Protein AF-A0A2N2SFN1-F1 (afdb_monomer)

Secondary structure (DSSP, 8-state):
-EEEEEETTEEEEEEEEE-SS-EEEEEE-HHHHHHSGGG-STT---EEEEEEEEETTTTEEEEEEEEEE-HHHHHHHHEEEEEEEESSS--HHHHHHHHGGGBPPTTSSS-PBEEEEEEE-SS-EEEEEPPGGG-B---HHHHHHHHHHH-GGGEEEEE-

Solvent-accessible surface area (backbone atoms only — not comparable to full-atom values): 9198 Å² total; per-residue (Å²): 90,78,47,79,46,84,50,102,85,40,52,32,36,40,35,51,48,69,80,89,84,59,75,40,44,32,39,32,47,42,66,60,43,68,75,41,48,88,61,70,50,74,98,51,79,68,46,75,46,58,49,79,42,77,33,87,87,78,77,44,63,31,31,41,50,76,44,79,30,43,70,44,58,44,46,42,77,50,37,60,29,41,37,39,47,44,70,91,81,66,48,72,67,58,51,49,62,62,44,57,85,37,36,33,57,91,84,46,93,64,79,41,27,41,32,32,41,35,38,55,61,102,88,52,76,50,79,43,73,56,59,77,76,53,9,26,55,62,41,68,67,55,54,48,55,49,23,73,74,58,35,61,92,26,49,44,78,39,66,122

Sequence (160 aa):
GIRVRMTGRGKMAIVGLDDGTTRIEVVVGNELLSQHQQLLKDDQLIIVEGRVSNDEFSGGIRVNARKLHDLSGLRNSRASFLKISCNGQADAEKLKAMLKPYCKSTADEQRGCAVKVEYHNKSSKVELMLGNDWRVDLHEELITGLTEWLSRDNVKILYN

pLDDT: mean 87.2, std 7.53, range [58.25, 94.81]

Radius of gyration: 20.45 Å; Cα contacts (8 Å, |Δi|>4): 283; chains: 1; bounding box: 45×26×62 Å

Nearest PDB structures (foldseek):
  1gm5-assembly1_A  TM=7.360E-01  e=3.054E-02  Thermotoga maritima
  8txr-assembly1_C  TM=4.603E-01  e=8.202E-03  Escherichia coli
  8txr-assembly1_A  TM=3.790E-01  e=2.345E-03  Escherichia coli
  6lbu-assembly1_A  TM=6.908E-01  e=2.127E-01  Kluyveromyces lactis
  8txr-assembly1_D  TM=3.916E-01  e=4.970E-03  Escherichia coli

Foldseek 3Di:
DKDWDADPQGIKIWAWDDPPPDTETEIEDPVQCVVPVVQRDPPHDKDFDFDWDQDPVPRDIYTYGPDIDHPLRVLFVFFQEWFAEDEDQDDPVVLCVLQQVFFDDPPDPRQAHWYWYWYDDPPDIDIDTDDSRSRGRPDPVSQVVSCVRRNPVRTDGDGD

Mean predicted aligned error: 7.29 Å

Structure (mmCIF, N/CA/C/O backbone):
data_AF-A0A2N2SFN1-F1
#
_entry.id   AF-A0A2N2SFN1-F1
#
loop_
_atom_site.group_PDB
_atom_site.id
_atom_site.type_symbol
_atom_site.label_atom_id
_atom_site.label_alt_id
_atom_site.label_comp_id
_atom_site.label_asym_id
_atom_site.label_entity_id
_atom_site.label_seq_id
_atom_site.pdbx_PDB_ins_code
_atom_site.Cartn_x
_atom_site.Cartn_y
_atom_site.Cartn_z
_atom_site.occupancy
_atom_site.B_iso_or_equiv
_atom_site.auth_seq_id
_atom_site.auth_comp_id
_atom_site.auth_asym_id
_atom_site.auth_atom_id
_atom_site.pdbx_PDB_model_num
ATOM 1 N N . GLY A 1 1 ? -17.849 8.208 10.389 1.00 82.69 1 GLY A N 1
ATOM 2 C CA . GLY A 1 1 ? -18.391 8.675 11.680 1.00 82.69 1 GLY A CA 1
ATOM 3 C C . GLY A 1 1 ? -17.476 8.285 12.826 1.00 82.69 1 GLY A C 1
ATOM 4 O O . GLY A 1 1 ? -17.429 7.105 13.172 1.00 82.69 1 GLY A O 1
ATOM 5 N N . ILE A 1 2 ? -16.768 9.258 13.406 1.00 90.12 2 ILE A N 1
ATOM 6 C CA . ILE A 1 2 ? -15.701 9.049 14.401 1.00 90.12 2 ILE A CA 1
ATOM 7 C C . ILE A 1 2 ? -16.073 9.720 15.727 1.00 90.12 2 ILE A C 1
ATOM 9 O O . ILE A 1 2 ? -16.462 10.884 15.758 1.00 90.12 2 ILE A O 1
ATOM 13 N N . ARG A 1 3 ? -15.952 8.996 16.845 1.00 91.31 3 ARG A N 1
ATOM 14 C CA . ARG A 1 3 ? -16.213 9.521 18.197 1.00 91.31 3 ARG A CA 1
ATOM 15 C C . ARG A 1 3 ? -15.000 9.300 19.085 1.00 91.31 3 ARG A C 1
ATOM 17 O O . ARG A 1 3 ? -14.606 8.158 19.297 1.00 91.31 3 ARG A O 1
ATOM 24 N N . VAL A 1 4 ? -14.440 10.365 19.648 1.00 90.94 4 VAL A N 1
ATOM 25 C CA . VAL A 1 4 ? -13.315 10.268 20.591 1.00 90.94 4 VAL A CA 1
ATOM 26 C C . VAL A 1 4 ? -13.842 10.304 22.024 1.00 90.94 4 VAL A C 1
ATOM 28 O O . VAL A 1 4 ? -14.686 11.132 22.361 1.00 90.94 4 VAL A O 1
ATOM 31 N N . ARG A 1 5 ? -13.357 9.398 22.876 1.00 90.25 5 ARG A N 1
ATOM 32 C CA . ARG A 1 5 ? -13.673 9.340 24.310 1.00 90.25 5 ARG A CA 1
ATOM 33 C C . ARG A 1 5 ? -12.393 9.303 25.139 1.00 90.25 5 ARG A C 1
ATOM 35 O O . ARG A 1 5 ? -11.375 8.770 24.705 1.00 90.25 5 ARG A O 1
ATOM 42 N N . MET A 1 6 ? -12.456 9.854 26.346 1.00 88.88 6 MET A N 1
ATOM 43 C CA . MET A 1 6 ? -11.405 9.689 27.349 1.00 88.88 6 MET A CA 1
ATOM 44 C C . MET A 1 6 ? -11.685 8.452 28.198 1.00 88.88 6 MET A C 1
ATOM 46 O O . MET A 1 6 ? -12.820 8.222 28.611 1.00 88.88 6 MET A O 1
ATOM 50 N N . THR A 1 7 ? -10.647 7.667 28.473 1.00 86.00 7 THR A N 1
ATOM 51 C CA . THR A 1 7 ? -10.695 6.519 29.386 1.00 86.00 7 THR A CA 1
ATOM 52 C C . THR A 1 7 ? -9.578 6.615 30.416 1.00 86.00 7 THR A C 1
ATOM 54 O O . THR A 1 7 ? -8.618 7.359 30.223 1.00 86.00 7 THR A O 1
ATOM 57 N N . GLY A 1 8 ? -9.637 5.787 31.463 1.00 82.00 8 GLY A N 1
ATOM 58 C CA . GLY A 1 8 ? -8.541 5.663 32.433 1.00 82.00 8 GLY A CA 1
ATOM 59 C C . GLY A 1 8 ? -7.199 5.212 31.833 1.00 82.00 8 GLY A C 1
ATOM 60 O O . GLY A 1 8 ? -6.182 5.300 32.507 1.00 82.00 8 GLY A O 1
ATOM 61 N N . ARG A 1 9 ? -7.173 4.748 30.572 1.00 79.50 9 ARG A N 1
ATOM 62 C CA . ARG A 1 9 ? -5.959 4.348 29.837 1.00 79.50 9 ARG A CA 1
ATOM 63 C C . ARG A 1 9 ? -5.560 5.338 28.727 1.00 79.50 9 ARG A C 1
ATOM 65 O O . ARG A 1 9 ? -4.665 5.035 27.945 1.00 79.50 9 ARG A O 1
ATOM 72 N N . GLY A 1 10 ? -6.218 6.498 28.636 1.00 87.50 10 GLY A N 1
ATOM 73 C CA . GLY A 1 10 ? -5.952 7.535 27.629 1.00 87.50 10 GLY A CA 1
ATOM 74 C C . GLY A 1 10 ? -7.101 7.762 26.640 1.00 87.50 10 GLY A C 1
ATOM 75 O O . GLY A 1 10 ? -8.232 7.312 26.863 1.00 87.50 10 GLY A O 1
ATOM 76 N N . LYS A 1 11 ? -6.816 8.485 25.546 1.00 91.50 11 LYS A N 1
ATOM 77 C CA . LYS A 1 11 ? -7.791 8.763 24.480 1.00 91.50 11 LYS A CA 1
ATOM 78 C C . LYS A 1 11 ? -8.101 7.476 23.717 1.00 91.50 11 LYS A C 1
ATOM 80 O O . LYS A 1 11 ? -7.206 6.707 23.393 1.00 91.50 11 LYS A O 1
ATOM 85 N N . MET A 1 12 ? -9.365 7.250 23.399 1.00 91.69 12 MET A N 1
ATOM 86 C CA . MET A 1 12 ? -9.801 6.180 22.504 1.00 91.69 12 MET A CA 1
ATOM 87 C C . MET A 1 12 ? -10.689 6.768 21.412 1.00 91.69 12 MET A C 1
ATOM 89 O O . MET A 1 12 ? -11.439 7.710 21.673 1.00 91.69 12 MET A O 1
ATOM 93 N N . ALA A 1 13 ? -10.644 6.201 20.211 1.00 92.88 13 ALA A N 1
ATOM 94 C CA . ALA A 1 13 ? -11.578 6.540 19.144 1.00 92.88 13 ALA A CA 1
ATOM 95 C C . ALA A 1 13 ? -12.475 5.341 18.831 1.00 92.88 13 ALA A C 1
ATOM 97 O O . ALA A 1 13 ? -12.014 4.205 18.769 1.00 92.88 13 ALA A O 1
ATOM 98 N N . ILE A 1 14 ? -13.764 5.601 18.641 1.00 92.25 14 ILE A N 1
ATOM 99 C CA . ILE A 1 14 ? -14.739 4.645 18.128 1.00 92.25 14 ILE A CA 1
ATOM 100 C C . ILE A 1 14 ? -15.077 5.089 16.711 1.00 92.25 14 ILE A C 1
ATOM 102 O O . ILE A 1 14 ? -15.687 6.143 16.510 1.00 92.25 14 ILE A O 1
ATOM 106 N N . VAL A 1 15 ? -14.651 4.292 15.742 1.00 93.19 15 VAL A N 1
ATOM 107 C CA . VAL A 1 15 ? -14.786 4.541 14.310 1.00 93.19 15 VAL A CA 1
ATOM 108 C C . VAL A 1 15 ? -15.877 3.622 13.784 1.00 93.19 15 VAL A C 1
ATOM 110 O O . VAL A 1 15 ? -15.798 2.409 13.944 1.00 93.19 15 VAL A O 1
ATOM 113 N N . GLY A 1 16 ? -16.921 4.190 13.189 1.00 92.38 16 GLY A N 1
ATOM 114 C CA . GLY A 1 16 ? -17.902 3.396 12.457 1.00 92.38 16 GLY A CA 1
ATOM 115 C C . GLY A 1 16 ? -17.390 3.113 11.052 1.00 92.38 16 GLY A C 1
ATOM 116 O O . GLY A 1 16 ? -17.227 4.069 10.296 1.00 92.38 16 GLY A O 1
ATOM 117 N N . LEU A 1 17 ? -17.167 1.840 10.730 1.00 91.31 17 LEU A N 1
ATOM 118 C CA . LEU A 1 17 ? -16.878 1.377 9.375 1.00 91.31 17 LEU A CA 1
ATOM 119 C C . LEU A 1 17 ? -18.152 0.861 8.728 1.00 91.31 17 LEU A C 1
ATOM 121 O O . LEU A 1 17 ? -18.894 0.117 9.364 1.00 91.31 17 LEU A O 1
ATOM 125 N N . ASP A 1 18 ? -18.375 1.256 7.485 1.00 90.56 18 ASP A N 1
ATOM 126 C CA . ASP A 1 18 ? -19.540 0.889 6.691 1.00 90.56 18 ASP A CA 1
ATOM 127 C C . ASP A 1 18 ? -19.050 0.347 5.345 1.00 90.56 18 ASP A C 1
ATOM 129 O O . ASP A 1 18 ? -18.236 0.993 4.683 1.00 90.56 18 ASP A O 1
ATOM 133 N N . ASP A 1 19 ? -19.492 -0.856 4.982 1.00 89.19 19 ASP A N 1
ATOM 134 C CA . ASP A 1 19 ? -19.187 -1.500 3.699 1.00 89.19 19 ASP A CA 1
ATOM 135 C C . ASP A 1 19 ? -20.359 -1.436 2.701 1.00 89.19 19 ASP A C 1
ATOM 137 O O . ASP A 1 19 ? -20.311 -2.053 1.638 1.00 89.19 19 ASP A O 1
ATOM 141 N N . GLY A 1 20 ? -21.418 -0.692 3.039 1.00 88.31 20 GLY A N 1
ATOM 142 C CA . GLY A 1 20 ? -22.656 -0.576 2.273 1.00 88.31 20 GLY A CA 1
ATOM 143 C C . GLY A 1 20 ? -23.707 -1.632 2.619 1.00 88.31 20 GLY A C 1
ATOM 144 O O . GLY A 1 20 ? -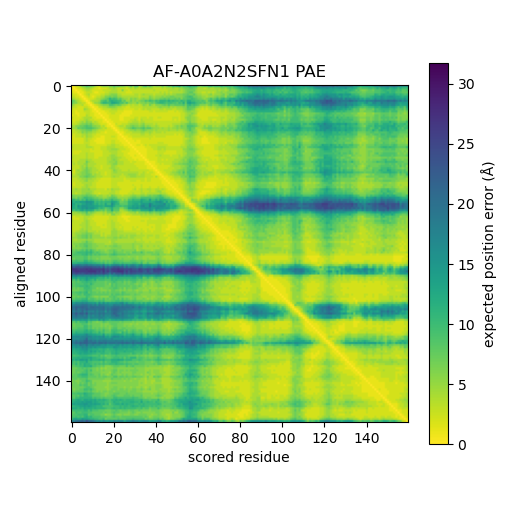24.868 -1.469 2.246 1.00 88.31 20 GLY A O 1
ATOM 145 N N . THR A 1 21 ? -23.344 -2.693 3.347 1.00 87.75 21 THR A N 1
ATOM 146 C CA . THR A 1 21 ? -24.288 -3.717 3.821 1.00 87.75 21 THR A CA 1
ATOM 147 C C . THR A 1 21 ? -24.529 -3.621 5.316 1.00 87.75 21 THR A C 1
ATOM 149 O O . THR A 1 21 ? -25.656 -3.791 5.780 1.00 87.75 21 THR A O 1
ATOM 152 N N . THR A 1 22 ? -23.482 -3.375 6.098 1.00 86.88 22 THR A N 1
ATOM 153 C CA . THR A 1 22 ? -23.565 -3.307 7.553 1.00 86.88 22 THR A CA 1
ATOM 154 C C . THR A 1 22 ? -22.519 -2.350 8.090 1.00 86.88 22 THR A C 1
ATOM 156 O O . THR A 1 22 ? -21.401 -2.242 7.589 1.00 86.88 22 THR A O 1
ATOM 159 N N . ARG A 1 23 ? -22.883 -1.680 9.183 1.00 88.50 23 ARG A N 1
ATOM 160 C CA . ARG A 1 23 ? -21.972 -0.828 9.929 1.00 88.50 23 ARG A CA 1
ATOM 161 C C . ARG A 1 23 ? -21.450 -1.552 11.162 1.00 88.50 23 ARG A C 1
ATOM 163 O O . ARG A 1 23 ? -22.236 -2.032 11.976 1.00 88.50 23 ARG A O 1
ATOM 170 N N . ILE A 1 24 ? -20.132 -1.562 11.336 1.00 89.62 24 ILE A N 1
ATOM 171 C CA . ILE A 1 24 ? -19.465 -2.103 12.525 1.00 89.62 24 ILE A CA 1
ATOM 172 C C . ILE A 1 24 ? -18.733 -1.006 13.294 1.00 89.62 24 ILE A C 1
ATOM 174 O O . ILE A 1 24 ? -18.256 -0.021 12.723 1.00 89.62 24 ILE A O 1
ATOM 178 N N . GLU A 1 25 ? -18.620 -1.180 14.609 1.00 90.81 25 GLU A N 1
ATOM 179 C CA . GLU A 1 25 ? -17.823 -0.289 15.447 1.00 90.81 25 GLU A CA 1
ATOM 180 C C . GLU A 1 25 ? -16.410 -0.840 15.640 1.00 90.81 25 GLU A C 1
ATOM 182 O O . GLU A 1 25 ? -16.201 -1.947 16.148 1.00 90.81 25 GLU A O 1
ATOM 187 N N . VAL A 1 26 ? -15.427 -0.022 15.280 1.00 93.50 26 VAL A N 1
ATOM 188 C CA . VAL A 1 26 ? -14.011 -0.278 15.508 1.00 93.50 26 VAL A CA 1
ATOM 189 C C . VAL A 1 26 ? -13.516 0.604 16.642 1.00 93.50 26 VAL A C 1
ATOM 191 O O . VAL A 1 26 ? -13.607 1.829 16.589 1.00 93.50 26 VAL A O 1
ATOM 194 N N . VAL A 1 27 ? -12.946 -0.015 17.666 1.00 93.50 27 VAL A N 1
ATOM 195 C CA . VAL A 1 27 ? -12.273 0.675 18.761 1.00 93.50 27 VAL A CA 1
ATOM 196 C C . VAL A 1 27 ? -10.788 0.789 18.455 1.00 93.50 27 VAL A C 1
ATOM 198 O O . VAL A 1 27 ? -10.093 -0.216 18.311 1.00 93.50 27 VAL A O 1
ATOM 201 N N . VAL A 1 28 ? -10.299 2.023 18.411 1.00 94.19 28 VAL A N 1
ATOM 202 C CA . VAL A 1 28 ? -8.890 2.367 18.241 1.00 94.19 28 VAL A CA 1
ATOM 203 C C . VAL A 1 28 ? -8.339 2.873 19.573 1.00 94.19 28 VAL A C 1
ATOM 205 O O . VAL A 1 28 ? -8.836 3.851 20.140 1.00 94.19 28 VAL A O 1
ATOM 208 N N . GLY A 1 29 ? -7.319 2.184 20.084 1.00 92.69 29 GLY A N 1
ATOM 209 C CA . GLY A 1 29 ? -6.628 2.562 21.318 1.00 92.69 29 GLY A CA 1
ATOM 210 C C . GLY A 1 29 ? -5.764 3.818 21.165 1.00 92.69 29 GLY A C 1
ATOM 211 O O . GLY A 1 29 ? -5.489 4.266 20.056 1.00 92.69 29 GLY A O 1
ATOM 212 N N . ASN A 1 30 ? -5.303 4.361 22.294 1.00 92.81 30 ASN A N 1
ATOM 213 C CA . ASN A 1 30 ? -4.562 5.627 22.361 1.00 92.81 30 ASN A CA 1
ATOM 214 C C . ASN A 1 30 ? -3.313 5.666 21.467 1.00 92.81 30 ASN A C 1
ATOM 216 O O . ASN A 1 30 ? -3.046 6.677 20.820 1.00 92.81 30 ASN A O 1
ATOM 220 N N . GLU A 1 31 ? -2.563 4.566 21.424 1.00 91.06 31 GLU A N 1
ATOM 221 C CA . GLU A 1 31 ? -1.313 4.473 20.666 1.00 91.06 31 GLU A CA 1
ATOM 222 C C . GLU A 1 31 ? -1.564 4.521 19.153 1.00 91.06 31 GLU A C 1
ATOM 224 O O . GLU A 1 31 ? -1.066 5.421 18.480 1.00 91.06 31 GLU A O 1
ATOM 229 N N . LEU A 1 32 ? -2.438 3.646 18.638 1.00 91.50 32 LEU A N 1
ATOM 230 C CA . LEU A 1 32 ? -2.860 3.649 17.230 1.00 91.50 32 LEU A CA 1
ATOM 231 C C . LEU A 1 32 ? -3.527 4.964 16.823 1.00 91.50 32 LEU A C 1
ATOM 233 O O . LEU A 1 32 ? -3.288 5.455 15.724 1.00 91.50 32 LEU A O 1
ATOM 237 N N . LEU A 1 33 ? -4.348 5.546 17.702 1.00 91.31 33 LEU A N 1
ATOM 238 C CA . LEU A 1 33 ? -4.993 6.833 17.452 1.00 91.31 33 LEU A CA 1
ATOM 239 C C . LEU A 1 33 ? -3.960 7.954 17.297 1.00 91.31 33 LEU A C 1
ATOM 241 O O . LEU A 1 33 ? -4.117 8.802 16.426 1.00 91.31 33 LEU A O 1
ATOM 245 N N . SER A 1 34 ? -2.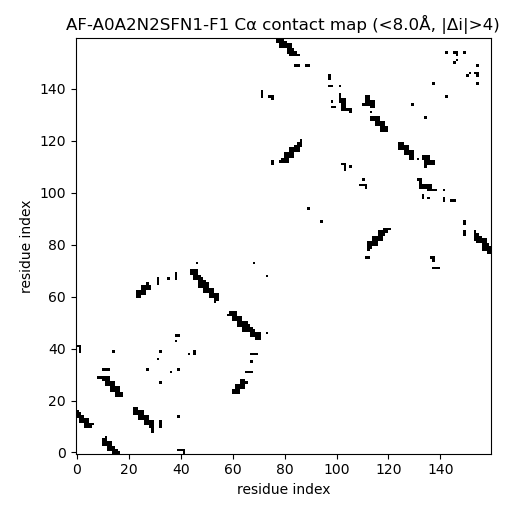910 7.952 18.119 1.00 89.75 34 SER A N 1
ATOM 246 C CA . SER A 1 34 ? -1.850 8.962 18.049 1.00 89.75 34 SER A CA 1
ATOM 247 C C . SER A 1 34 ? -0.964 8.769 16.816 1.00 89.75 34 SER A C 1
ATOM 249 O O . SER A 1 34 ? -0.615 9.747 16.164 1.00 89.75 34 SER A O 1
ATOM 251 N N . GLN A 1 35 ? -0.642 7.521 16.459 1.00 89.62 35 GLN A N 1
ATOM 252 C CA . GLN A 1 35 ? 0.190 7.202 15.291 1.00 89.62 35 GLN A CA 1
ATOM 253 C C . GLN A 1 35 ? -0.534 7.453 13.960 1.00 89.62 35 GLN A C 1
ATOM 255 O O . GLN A 1 35 ? 0.068 7.935 13.005 1.00 89.62 35 GLN A O 1
ATOM 260 N N . HIS A 1 36 ? -1.834 7.156 13.892 1.00 89.31 36 HIS A N 1
ATOM 261 C CA . HIS A 1 36 ? -2.610 7.172 12.650 1.00 89.31 36 HIS A CA 1
ATOM 262 C C . HIS A 1 36 ? -3.771 8.169 12.675 1.00 89.31 36 HIS A C 1
ATOM 264 O O . HIS A 1 36 ? -4.770 7.979 11.983 1.00 89.31 36 HIS A O 1
ATOM 270 N N . GLN A 1 37 ? -3.644 9.264 13.429 1.00 87.50 37 GLN A N 1
ATOM 271 C CA . GLN A 1 37 ? -4.683 10.297 13.508 1.00 87.50 37 GLN A CA 1
ATOM 272 C C . GLN A 1 37 ? -5.084 10.821 12.120 1.00 87.50 37 GLN A C 1
ATOM 274 O O . GLN A 1 37 ? -6.251 11.116 11.878 1.00 87.50 37 GLN A O 1
ATOM 279 N N . GLN A 1 38 ? -4.126 10.903 11.192 1.00 87.62 38 GLN A N 1
ATOM 280 C CA . GLN A 1 38 ? -4.374 11.369 9.829 1.00 87.62 38 GLN A CA 1
ATOM 281 C C . GLN A 1 38 ? -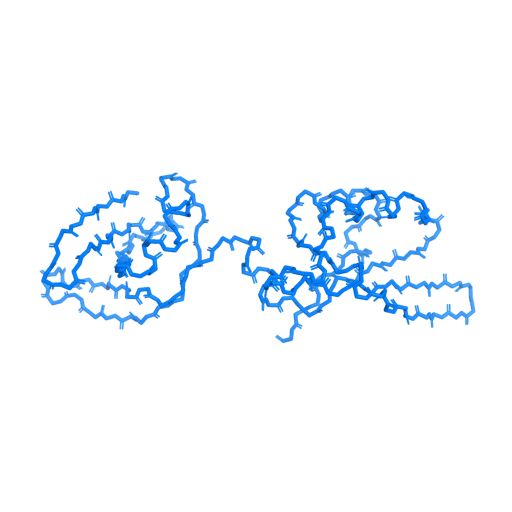5.200 10.398 8.978 1.00 87.62 38 GLN A C 1
ATOM 283 O O . GLN A 1 38 ? -5.814 10.859 8.021 1.00 87.62 38 GLN A O 1
ATOM 288 N N . LEU A 1 39 ? -5.215 9.101 9.317 1.00 86.88 39 LEU A N 1
ATOM 289 C CA . LEU A 1 39 ? -6.031 8.084 8.640 1.00 86.88 39 LEU A CA 1
ATOM 290 C C . LEU A 1 39 ? -7.481 8.082 9.134 1.00 86.88 39 LEU A C 1
ATOM 292 O O . LEU A 1 39 ? -8.376 7.593 8.455 1.00 86.88 39 LEU A O 1
ATOM 296 N N . LEU A 1 40 ? -7.712 8.600 10.340 1.00 88.81 40 LEU A N 1
ATOM 297 C CA . LEU A 1 40 ? -9.008 8.594 11.003 1.00 88.81 40 LEU A CA 1
ATOM 298 C C . LEU A 1 40 ? -9.748 9.903 10.725 1.00 88.81 40 LEU A C 1
ATOM 300 O O . LEU A 1 40 ? -9.935 10.732 11.618 1.00 88.81 40 LEU A O 1
ATOM 304 N N . LYS A 1 41 ? -10.175 10.069 9.473 1.00 88.94 41 LYS A N 1
ATOM 305 C CA . LYS A 1 41 ? -11.052 11.153 9.015 1.00 88.94 41 LYS A CA 1
ATOM 306 C C . LYS A 1 41 ? -12.340 10.570 8.441 1.00 88.94 41 LYS A C 1
ATOM 308 O O . LYS A 1 41 ? -12.395 9.388 8.103 1.00 88.94 41 LYS A O 1
ATOM 313 N N . ASP A 1 42 ? -13.388 11.382 8.378 1.00 87.31 42 ASP A N 1
ATOM 314 C CA . ASP A 1 42 ? -14.607 10.969 7.683 1.00 87.31 42 ASP A CA 1
ATOM 315 C C . ASP A 1 42 ? -14.330 10.799 6.176 1.00 87.31 42 ASP A C 1
ATOM 317 O O . ASP A 1 42 ? -13.422 11.424 5.629 1.00 87.31 42 ASP A O 1
ATOM 321 N N . ASP A 1 43 ? -15.079 9.891 5.545 1.00 85.75 43 ASP A N 1
ATOM 322 C CA . ASP A 1 43 ? -14.984 9.511 4.125 1.00 85.75 43 ASP A CA 1
ATOM 323 C C . ASP A 1 43 ? -13.609 9.010 3.650 1.00 85.75 43 ASP A C 1
ATOM 325 O O . ASP A 1 43 ? -13.296 9.021 2.460 1.00 85.75 43 ASP A O 1
ATOM 329 N N . GLN A 1 44 ? -12.786 8.510 4.575 1.00 86.94 44 GLN A N 1
ATOM 330 C CA . GLN A 1 44 ? -11.490 7.923 4.255 1.00 86.94 44 GLN A CA 1
ATOM 331 C C . GLN A 1 44 ? -11.546 6.391 4.251 1.00 86.94 44 GLN A C 1
ATOM 333 O O . GLN A 1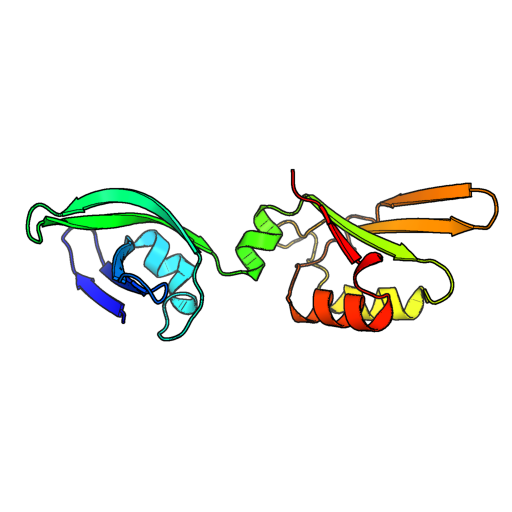 44 ? -11.991 5.763 5.215 1.00 86.94 44 GLN A O 1
ATOM 338 N N . LEU A 1 45 ? -11.034 5.777 3.178 1.00 88.25 45 LEU A N 1
ATOM 339 C CA . LEU A 1 45 ? -10.836 4.330 3.115 1.00 88.25 45 LEU A CA 1
ATOM 340 C C . LEU A 1 45 ? -9.744 3.922 4.107 1.00 88.25 45 LEU A C 1
ATOM 342 O O . LEU A 1 45 ? -8.585 4.320 3.973 1.00 88.25 45 LEU A O 1
ATOM 346 N N . ILE A 1 46 ? -10.114 3.078 5.065 1.00 92.06 46 ILE A N 1
ATOM 347 C CA . ILE A 1 46 ? -9.182 2.482 6.018 1.00 92.06 46 ILE A CA 1
ATOM 348 C C . ILE A 1 46 ? -9.343 0.968 6.031 1.00 92.06 46 ILE A C 1
ATOM 350 O O . ILE A 1 46 ? -10.435 0.430 5.857 1.00 92.06 46 ILE A O 1
ATOM 354 N N . ILE A 1 47 ? -8.239 0.281 6.284 1.00 92.00 47 ILE A N 1
ATOM 355 C CA . ILE A 1 47 ? -8.184 -1.165 6.439 1.00 92.00 47 ILE A CA 1
ATOM 356 C C . ILE A 1 47 ? -7.726 -1.449 7.862 1.00 92.00 47 ILE A C 1
ATOM 358 O O . ILE A 1 47 ? -6.697 -0.945 8.317 1.00 92.00 47 ILE A O 1
ATOM 362 N N . VAL A 1 48 ? -8.515 -2.244 8.578 1.00 92.94 48 VAL A N 1
ATOM 363 C CA . VAL A 1 48 ? -8.306 -2.513 10.000 1.00 92.94 48 VAL A CA 1
ATOM 364 C C . VAL A 1 48 ? -8.003 -3.987 10.203 1.00 92.94 48 VAL A C 1
ATOM 366 O O . VAL A 1 48 ? -8.810 -4.849 9.868 1.00 92.94 48 VAL A O 1
ATOM 369 N N . GLU A 1 49 ? -6.862 -4.276 10.821 1.00 92.69 49 GLU A N 1
ATOM 370 C CA . GLU A 1 49 ? -6.571 -5.596 11.376 1.00 92.69 49 GLU A CA 1
ATOM 371 C C . GLU A 1 49 ? -6.845 -5.533 12.879 1.00 92.69 49 GLU A C 1
ATOM 373 O O . GLU A 1 49 ? -6.298 -4.679 13.581 1.00 92.69 49 GLU A O 1
ATOM 378 N N . GLY A 1 50 ? -7.706 -6.404 13.401 1.00 93.69 50 GLY A N 1
ATOM 379 C CA . GLY A 1 50 ? -8.154 -6.301 14.785 1.00 93.69 50 GLY A CA 1
ATOM 380 C C . GLY A 1 50 ? -8.764 -7.579 15.336 1.00 93.69 50 GLY A C 1
ATOM 381 O O . GLY A 1 50 ? -9.001 -8.546 14.618 1.00 93.69 50 GLY A O 1
ATOM 382 N N . ARG A 1 51 ? -9.007 -7.584 16.649 1.00 93.56 51 ARG A N 1
ATOM 383 C CA . ARG A 1 51 ? -9.684 -8.687 17.335 1.00 93.56 51 ARG A CA 1
ATOM 384 C C . ARG A 1 51 ? -11.180 -8.413 17.395 1.00 93.56 51 ARG A C 1
ATOM 386 O O . ARG A 1 51 ? -11.594 -7.401 17.959 1.00 93.56 51 ARG A O 1
ATOM 393 N N . VAL A 1 52 ? -11.966 -9.348 16.880 1.00 92.62 52 VAL A N 1
ATOM 394 C CA . VAL A 1 52 ? -13.425 -9.334 16.996 1.00 92.62 52 VAL A CA 1
ATOM 395 C C . VAL A 1 52 ? -13.831 -9.697 18.428 1.00 92.62 52 VAL A C 1
ATOM 397 O O . VAL A 1 52 ? -13.281 -10.622 19.028 1.00 92.62 52 VAL A O 1
ATOM 400 N N . SER A 1 53 ? -14.766 -8.937 18.983 1.00 87.62 53 SER A N 1
ATOM 401 C CA . SER A 1 53 ? -15.355 -9.128 20.308 1.00 87.62 53 SER A CA 1
ATOM 402 C C . SER A 1 53 ? -16.854 -8.867 20.244 1.00 87.62 53 SER A C 1
ATOM 404 O O . SER A 1 53 ? -17.286 -7.969 19.521 1.00 87.62 53 SER A O 1
ATOM 406 N N . ASN A 1 54 ? -17.638 -9.613 21.015 1.00 84.06 54 ASN A N 1
ATOM 407 C CA . ASN A 1 54 ? -19.049 -9.295 21.183 1.00 84.06 54 ASN A CA 1
ATOM 408 C C . ASN A 1 54 ? -19.192 -8.082 22.099 1.00 84.06 54 ASN A C 1
ATOM 410 O O . ASN A 1 54 ? -18.520 -7.978 23.126 1.00 84.06 54 ASN A O 1
ATOM 414 N N . ASP A 1 55 ? -20.066 -7.165 21.710 1.00 78.94 55 ASP A N 1
ATOM 415 C CA . ASP A 1 55 ? -20.467 -6.051 22.549 1.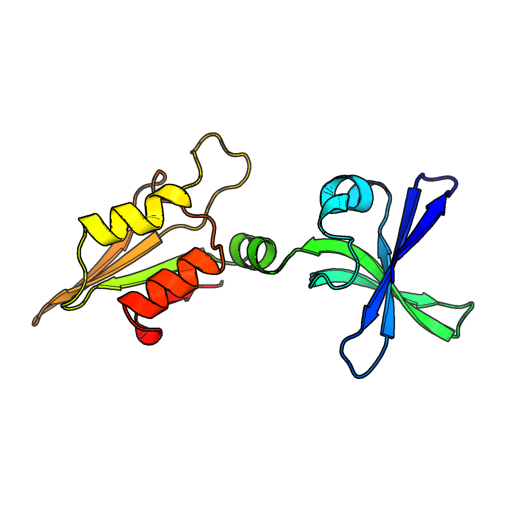00 78.94 55 ASP A CA 1
ATOM 416 C C . ASP A 1 55 ? -21.691 -6.464 23.366 1.00 78.94 55 ASP A C 1
ATOM 418 O O . ASP A 1 55 ? -22.814 -6.473 22.868 1.00 78.94 55 ASP A O 1
ATOM 422 N N . GLU A 1 56 ? -21.471 -6.817 24.631 1.00 69.75 56 GLU A N 1
ATOM 423 C CA . GLU A 1 56 ? -22.529 -7.262 25.549 1.00 69.75 56 GLU A CA 1
ATOM 424 C C . GLU A 1 56 ? -23.611 -6.195 25.780 1.00 69.75 56 GLU A C 1
ATOM 426 O O . GLU A 1 56 ? -24.725 -6.526 26.171 1.00 69.75 56 GLU A O 1
ATOM 431 N N . PHE A 1 57 ? -23.312 -4.920 25.507 1.00 67.19 57 PHE A N 1
ATOM 432 C CA . PHE A 1 57 ? -24.250 -3.819 25.725 1.00 67.19 57 PHE A CA 1
ATOM 433 C C . PHE A 1 57 ? -25.225 -3.611 24.559 1.00 67.19 57 PHE A C 1
ATOM 435 O O . PHE A 1 57 ? -26.384 -3.269 24.774 1.00 67.19 57 PHE A O 1
ATOM 442 N N . SER A 1 58 ? -24.761 -3.798 23.320 1.00 65.75 58 SER A N 1
ATOM 443 C CA . SER A 1 58 ? -25.566 -3.595 22.105 1.00 65.75 58 SER A CA 1
ATOM 444 C C . SER A 1 58 ? -26.020 -4.903 21.451 1.00 65.75 58 SER A C 1
ATOM 446 O O . SER A 1 58 ? -26.815 -4.869 20.515 1.00 65.75 58 SER A O 1
ATOM 448 N N . GLY A 1 59 ? -25.505 -6.052 21.908 1.00 70.94 59 GLY A N 1
ATOM 449 C CA . GLY A 1 59 ? -25.686 -7.346 21.245 1.00 70.94 59 GLY A CA 1
ATOM 450 C C . GLY A 1 59 ? -24.968 -7.445 19.893 1.00 70.94 59 GLY A C 1
ATOM 451 O O . GLY A 1 59 ? -25.171 -8.412 19.161 1.00 70.94 59 GLY A O 1
ATOM 452 N N . GLY A 1 60 ? -24.153 -6.445 19.544 1.00 80.19 60 GLY A N 1
ATOM 453 C CA . GLY A 1 60 ? -23.472 -6.331 18.261 1.00 80.19 60 GLY A CA 1
ATOM 454 C C . GLY A 1 60 ? -22.044 -6.875 18.260 1.00 80.19 60 GLY A C 1
ATOM 455 O O . GLY A 1 60 ? -21.522 -7.390 19.252 1.00 80.19 60 GLY A O 1
ATOM 456 N N . ILE A 1 61 ? -21.385 -6.719 17.113 1.00 85.25 61 ILE A N 1
ATOM 457 C CA . ILE A 1 61 ? -19.971 -7.045 16.929 1.00 85.25 61 ILE A CA 1
ATOM 458 C C . ILE A 1 61 ? -19.146 -5.764 17.047 1.00 85.25 61 ILE A C 1
ATOM 460 O O . ILE A 1 61 ? -19.424 -4.762 16.389 1.00 85.25 61 ILE A O 1
ATOM 464 N N . ARG A 1 62 ? -18.087 -5.820 17.855 1.00 87.94 62 ARG A N 1
ATOM 465 C CA . ARG A 1 62 ? -17.096 -4.756 18.002 1.00 87.94 62 ARG A CA 1
ATOM 466 C C . ARG A 1 62 ? -15.713 -5.276 17.650 1.00 87.94 62 ARG A C 1
ATOM 468 O O . ARG A 1 62 ? -15.305 -6.342 18.108 1.00 87.94 62 ARG A O 1
ATOM 475 N N . VAL A 1 63 ? -14.951 -4.497 16.893 1.00 92.75 63 VAL A N 1
ATOM 476 C CA . VAL A 1 63 ? -13.572 -4.839 16.525 1.00 92.75 63 VAL A CA 1
ATOM 477 C C . VAL A 1 63 ? -12.602 -3.965 17.308 1.00 92.75 63 VAL A C 1
ATOM 479 O O . VAL A 1 63 ? -12.679 -2.746 17.257 1.00 92.75 63 VAL A O 1
ATOM 482 N N . ASN A 1 64 ? -11.654 -4.570 18.018 1.00 93.50 64 ASN A N 1
ATOM 483 C CA . ASN A 1 64 ? -10.546 -3.846 18.641 1.00 93.50 64 ASN A CA 1
ATOM 484 C C . ASN A 1 64 ? -9.374 -3.788 17.658 1.00 93.50 64 ASN A C 1
ATOM 486 O O . ASN A 1 64 ? -8.765 -4.823 17.370 1.00 93.50 64 ASN A O 1
ATOM 490 N N . ALA A 1 65 ? -9.067 -2.599 17.141 1.00 94.81 65 ALA A N 1
ATOM 491 C CA . ALA A 1 65 ? -8.003 -2.395 16.165 1.00 94.81 65 ALA A CA 1
ATOM 492 C C . ALA A 1 65 ? -6.627 -2.712 16.769 1.00 94.81 65 ALA A C 1
ATOM 494 O O . ALA A 1 65 ? -6.293 -2.273 17.869 1.00 94.81 65 ALA A O 1
ATOM 495 N N . ARG A 1 66 ? -5.826 -3.469 16.019 1.00 94.00 66 ARG A N 1
ATOM 496 C CA . ARG A 1 66 ? -4.408 -3.749 16.285 1.00 94.00 66 ARG A CA 1
ATOM 497 C C . ARG A 1 66 ? -3.495 -3.068 15.276 1.00 94.00 66 ARG A C 1
ATOM 499 O O . ARG A 1 66 ? -2.393 -2.681 15.640 1.00 94.00 66 ARG A O 1
ATOM 506 N N . LYS A 1 67 ? -3.942 -2.937 14.026 1.00 91.75 67 LYS A N 1
ATOM 507 C CA . LYS A 1 67 ? -3.254 -2.184 12.975 1.00 91.75 67 LYS A CA 1
ATOM 508 C C . LYS A 1 67 ? -4.266 -1.416 12.142 1.00 91.75 67 LYS A C 1
ATOM 510 O O . LYS A 1 67 ? -5.376 -1.898 11.909 1.00 91.75 67 LYS A O 1
ATOM 515 N N . LEU A 1 68 ? -3.855 -0.234 11.702 1.00 92.44 68 LEU A N 1
ATOM 516 C CA . LEU A 1 68 ? -4.587 0.606 10.768 1.00 92.44 68 LEU A CA 1
ATOM 517 C C . LEU A 1 68 ? -3.707 0.827 9.545 1.00 92.44 68 LEU A C 1
ATOM 519 O O . LEU A 1 68 ? -2.535 1.174 9.675 1.00 92.44 68 LEU A O 1
ATOM 523 N N . HIS A 1 69 ? -4.284 0.625 8.370 1.00 90.81 69 HIS A N 1
ATOM 524 C CA . HIS A 1 69 ? -3.619 0.858 7.101 1.00 90.81 69 HIS A CA 1
ATOM 525 C C . HIS A 1 69 ? -4.521 1.690 6.197 1.00 90.81 69 HIS A C 1
ATOM 527 O O . HIS A 1 69 ? -5.737 1.509 6.179 1.00 90.81 69 HIS A O 1
ATOM 533 N N . ASP A 1 70 ? -3.922 2.576 5.416 1.00 89.94 70 ASP A N 1
ATOM 534 C CA . ASP A 1 70 ? -4.501 3.012 4.154 1.00 89.94 70 ASP A CA 1
ATOM 535 C C . ASP A 1 70 ? -4.180 1.982 3.057 1.00 89.94 70 ASP A C 1
ATOM 537 O O . ASP A 1 70 ? -3.448 1.005 3.263 1.00 89.94 70 ASP A O 1
ATOM 541 N N . LEU A 1 71 ? -4.737 2.187 1.866 1.00 86.94 71 LEU A N 1
ATOM 542 C CA . LEU A 1 71 ? -4.529 1.267 0.751 1.00 86.94 71 LEU A CA 1
ATOM 543 C C . LEU A 1 71 ? -3.050 1.195 0.337 1.00 86.94 71 LEU A C 1
ATOM 545 O O . LEU A 1 71 ? -2.519 0.102 0.121 1.00 86.94 71 LEU A O 1
ATOM 549 N N . SER A 1 72 ? -2.380 2.348 0.262 1.00 85.19 72 SER A N 1
ATOM 550 C CA . SER A 1 72 ? -0.966 2.458 -0.110 1.00 85.19 72 SER A CA 1
ATOM 551 C C . SER A 1 72 ? -0.058 1.816 0.939 1.00 85.19 72 SER A C 1
ATOM 553 O O . SER A 1 72 ? 0.803 1.003 0.598 1.00 85.19 72 SER A O 1
ATOM 555 N N . GLY A 1 73 ? -0.267 2.097 2.225 1.00 85.62 73 GLY A N 1
ATOM 556 C CA . GLY A 1 73 ? 0.496 1.506 3.319 1.00 85.62 73 GLY A CA 1
ATOM 557 C C . GLY A 1 73 ? 0.306 -0.004 3.418 1.00 85.62 73 GLY A C 1
ATOM 558 O O . GLY A 1 73 ? 1.293 -0.732 3.557 1.00 85.62 73 GLY A O 1
ATOM 559 N N . LEU A 1 74 ? -0.925 -0.509 3.261 1.00 88.06 74 LEU A N 1
ATOM 560 C CA . LEU A 1 74 ? -1.156 -1.956 3.223 1.00 88.06 74 LEU A CA 1
ATOM 561 C C . LEU A 1 74 ? -0.404 -2.593 2.054 1.00 88.06 74 LEU A C 1
ATOM 563 O O . LEU A 1 74 ? 0.312 -3.580 2.240 1.00 88.06 74 LEU A O 1
ATOM 567 N N . ARG A 1 75 ? -0.537 -2.010 0.859 1.00 89.25 75 ARG A N 1
ATOM 568 C CA . ARG A 1 75 ? 0.125 -2.486 -0.355 1.00 89.25 75 ARG A CA 1
ATOM 569 C C . ARG A 1 75 ? 1.637 -2.548 -0.169 1.00 89.25 75 ARG A C 1
ATOM 571 O O . ARG A 1 75 ? 2.210 -3.597 -0.433 1.00 89.25 75 ARG A O 1
ATOM 578 N N . ASN A 1 76 ? 2.266 -1.495 0.345 1.00 87.25 76 ASN A N 1
ATOM 579 C CA . ASN A 1 76 ? 3.704 -1.491 0.622 1.00 87.25 76 ASN A CA 1
ATOM 580 C C . ASN A 1 76 ? 4.111 -2.524 1.676 1.00 87.25 76 ASN A C 1
ATOM 582 O O . ASN A 1 76 ? 5.135 -3.178 1.518 1.00 87.25 76 ASN A O 1
ATOM 586 N N . SER A 1 77 ? 3.305 -2.712 2.724 1.00 85.31 77 SER A N 1
ATOM 587 C CA . SER A 1 77 ? 3.617 -3.674 3.789 1.00 85.31 77 SER A CA 1
ATOM 588 C C . SER A 1 77 ? 3.561 -5.139 3.335 1.00 85.31 77 SER A C 1
ATOM 590 O O . SER A 1 77 ? 4.185 -6.001 3.952 1.00 85.31 77 SER A O 1
ATOM 592 N N . ARG A 1 78 ? 2.797 -5.432 2.273 1.00 86.88 78 ARG A N 1
ATOM 593 C CA . ARG A 1 78 ? 2.563 -6.792 1.761 1.00 86.88 78 ARG A CA 1
ATOM 594 C C . ARG A 1 78 ? 3.277 -7.077 0.442 1.00 86.88 78 ARG A C 1
ATOM 596 O O . ARG A 1 78 ? 3.497 -8.242 0.114 1.00 86.88 78 ARG A O 1
ATOM 603 N N . ALA A 1 79 ? 3.606 -6.047 -0.331 1.00 89.88 79 ALA A N 1
ATOM 604 C CA . ALA A 1 79 ? 4.258 -6.205 -1.618 1.00 89.88 79 ALA A CA 1
ATOM 605 C C . ALA A 1 79 ? 5.716 -6.632 -1.441 1.00 89.88 79 ALA A C 1
ATOM 607 O O . ALA A 1 79 ? 6.511 -5.967 -0.780 1.00 89.88 79 ALA A O 1
ATOM 608 N N . SER A 1 80 ? 6.079 -7.719 -2.109 1.00 88.81 80 SER A N 1
ATOM 609 C CA . SER A 1 80 ? 7.460 -8.188 -2.183 1.00 88.81 80 SER A CA 1
ATOM 610 C C . SER A 1 80 ? 8.223 -7.478 -3.294 1.00 88.81 80 SER A C 1
ATOM 612 O O . SER A 1 80 ? 9.345 -7.018 -3.077 1.00 88.81 80 SER A O 1
ATOM 614 N N . PHE A 1 81 ? 7.603 -7.353 -4.475 1.00 91.94 81 PHE A N 1
ATOM 615 C CA . PHE A 1 81 ? 8.222 -6.711 -5.634 1.00 91.94 81 PHE A CA 1
ATOM 616 C C . PHE A 1 81 ? 7.210 -5.961 -6.501 1.00 91.94 81 PHE A C 1
ATOM 618 O O . PHE A 1 81 ? 6.116 -6.463 -6.762 1.00 91.94 81 PHE A O 1
ATOM 625 N N . LEU A 1 82 ? 7.628 -4.820 -7.045 1.00 93.56 82 LEU A N 1
ATOM 626 C CA . LEU A 1 82 ? 7.011 -4.208 -8.217 1.00 93.56 82 LEU A CA 1
ATOM 627 C C . LEU A 1 82 ? 7.696 -4.760 -9.465 1.00 93.56 82 LEU A C 1
ATOM 629 O O . LEU A 1 82 ? 8.856 -4.453 -9.729 1.00 93.56 82 LEU A O 1
ATOM 633 N N . LYS A 1 83 ? 6.990 -5.594 -10.222 1.00 93.75 83 LYS A N 1
ATOM 634 C CA . LYS A 1 83 ? 7.469 -6.182 -11.469 1.00 93.75 83 LYS A CA 1
ATOM 635 C C . LYS A 1 83 ? 7.009 -5.341 -12.657 1.00 93.75 83 LYS A C 1
ATOM 637 O O . LYS A 1 83 ? 5.812 -5.165 -12.863 1.00 93.75 83 LYS A O 1
ATOM 642 N N . ILE A 1 84 ? 7.969 -4.867 -13.442 1.00 92.81 84 ILE A N 1
ATOM 643 C CA . ILE A 1 84 ? 7.762 -4.029 -14.623 1.00 92.81 84 ILE A CA 1
ATOM 644 C C . ILE A 1 84 ? 8.303 -4.774 -15.836 1.00 92.81 84 ILE A C 1
ATOM 646 O O . ILE A 1 84 ? 9.476 -5.130 -15.862 1.00 92.81 84 ILE A O 1
ATOM 650 N N . SER A 1 85 ? 7.460 -5.017 -16.830 1.00 89.81 85 SER A N 1
ATOM 651 C CA . SER A 1 85 ? 7.842 -5.686 -18.072 1.00 89.81 85 SER A CA 1
ATOM 652 C C . SER A 1 85 ? 8.084 -4.645 -19.156 1.00 89.81 85 SER A C 1
ATOM 654 O O . SER A 1 85 ? 7.219 -3.829 -19.463 1.00 89.81 85 SER A O 1
ATOM 656 N N . CYS A 1 86 ? 9.285 -4.664 -19.718 1.00 81.75 86 CYS A N 1
ATOM 657 C CA . CYS A 1 86 ? 9.777 -3.653 -20.639 1.00 81.75 86 CYS A CA 1
ATOM 658 C C . CYS A 1 86 ? 9.977 -4.277 -22.026 1.00 81.75 86 CYS A C 1
ATOM 660 O O . CYS A 1 86 ? 11.053 -4.792 -22.323 1.00 81.75 86 CYS A O 1
ATOM 662 N N . ASN A 1 87 ? 8.946 -4.254 -22.878 1.00 71.81 87 ASN A N 1
ATOM 663 C CA . ASN A 1 87 ? 8.975 -4.873 -24.207 1.00 71.81 87 ASN A CA 1
ATOM 664 C C . ASN A 1 87 ? 8.514 -3.925 -25.325 1.00 71.81 87 ASN A C 1
ATOM 666 O O . ASN A 1 87 ? 7.355 -3.901 -25.722 1.00 71.81 87 ASN A O 1
ATOM 670 N N . GLY A 1 88 ? 9.463 -3.162 -25.872 1.00 68.12 88 GLY A N 1
ATOM 671 C CA . GLY A 1 88 ? 9.289 -2.392 -27.112 1.00 68.12 88 GLY A CA 1
ATOM 672 C C . GLY A 1 88 ? 8.963 -0.906 -26.935 1.00 68.12 88 GLY A C 1
ATOM 673 O O . GLY A 1 88 ? 9.408 -0.113 -27.7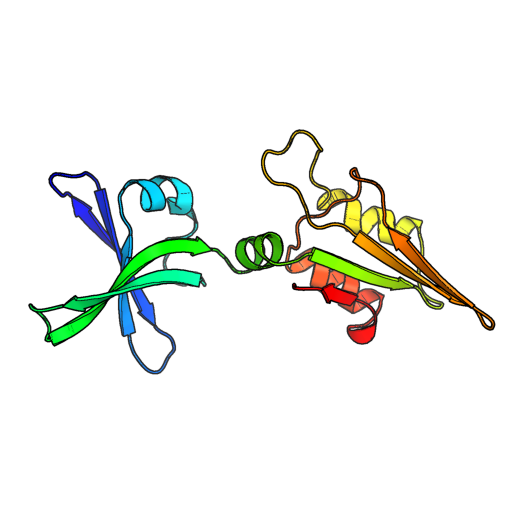54 1.00 68.12 88 GLY A O 1
ATOM 674 N N . GLN A 1 89 ? 8.266 -0.511 -25.863 1.00 65.69 89 GLN A N 1
ATOM 675 C CA . GLN A 1 89 ? 7.945 0.900 -25.551 1.00 65.69 89 GLN A CA 1
ATOM 676 C C . GLN A 1 89 ? 8.659 1.442 -24.303 1.00 65.69 89 GLN A C 1
ATOM 678 O O . GLN A 1 89 ? 8.414 2.571 -23.876 1.00 65.69 89 GLN A O 1
ATOM 683 N N . ALA A 1 90 ? 9.516 0.626 -23.691 1.00 71.25 90 ALA A N 1
ATOM 684 C CA .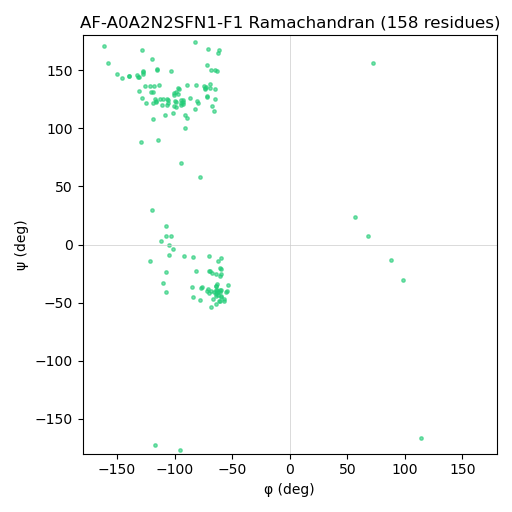 ALA A 1 90 ? 10.196 0.987 -22.462 1.00 71.25 90 ALA A CA 1
ATOM 685 C C . ALA A 1 90 ? 11.399 1.892 -22.743 1.00 71.25 90 ALA A C 1
ATOM 687 O O . ALA A 1 90 ? 12.332 1.517 -23.450 1.00 71.25 90 ALA A O 1
ATOM 688 N N . ASP A 1 91 ? 11.365 3.066 -22.132 1.00 84.12 91 ASP A N 1
ATOM 689 C CA . ASP A 1 91 ? 12.400 4.086 -22.154 1.00 84.12 91 ASP A CA 1
ATOM 690 C C . ASP A 1 91 ? 13.000 4.149 -20.747 1.00 84.12 91 ASP A C 1
ATOM 692 O O . ASP A 1 91 ? 12.294 4.376 -19.758 1.00 84.12 91 ASP A O 1
ATOM 696 N N . ALA A 1 92 ? 14.304 3.898 -20.652 1.00 85.00 92 ALA A N 1
ATOM 697 C CA . ALA A 1 92 ? 15.007 3.870 -19.380 1.00 85.00 92 ALA A CA 1
ATOM 698 C C . ALA A 1 92 ? 15.009 5.240 -18.684 1.00 85.00 92 ALA A C 1
ATOM 700 O O . ALA A 1 92 ? 14.892 5.291 -17.459 1.00 85.00 92 ALA A O 1
ATOM 701 N N . GLU A 1 93 ? 15.100 6.344 -19.430 1.00 88.81 93 GLU A N 1
ATOM 702 C CA . GLU A 1 93 ? 15.054 7.695 -18.866 1.00 88.81 93 GLU A CA 1
ATOM 703 C C . GLU A 1 93 ? 13.656 8.025 -18.356 1.00 88.81 93 GLU A C 1
ATOM 705 O O . GLU A 1 93 ? 13.509 8.542 -17.245 1.00 88.81 93 GLU A O 1
ATOM 710 N N . LYS A 1 94 ? 12.619 7.645 -19.109 1.00 88.75 94 LYS A N 1
ATOM 711 C CA . LYS A 1 94 ? 11.230 7.821 -18.670 1.00 88.75 94 LYS A CA 1
ATOM 712 C C . LYS A 1 94 ? 10.915 6.986 -17.431 1.00 88.75 94 LYS A C 1
ATOM 714 O O . LYS A 1 94 ? 10.336 7.505 -16.479 1.00 88.75 94 LYS A O 1
ATOM 719 N N . LEU A 1 95 ? 11.341 5.721 -17.396 1.00 89.62 95 LEU A N 1
ATOM 720 C CA . LEU A 1 95 ? 11.177 4.860 -16.222 1.00 89.62 95 LEU A CA 1
ATOM 721 C C . LEU A 1 95 ? 11.877 5.466 -15.001 1.00 89.62 95 LEU A C 1
ATOM 723 O O . LEU A 1 95 ? 11.293 5.547 -13.922 1.00 89.62 95 LEU A O 1
ATOM 727 N N . LYS A 1 96 ? 13.108 5.951 -15.187 1.00 91.06 96 LYS A N 1
ATOM 728 C CA . LYS A 1 96 ? 13.873 6.648 -14.152 1.00 91.06 96 LYS A CA 1
ATOM 729 C C . LYS A 1 96 ? 13.115 7.866 -13.625 1.00 91.06 96 LYS A C 1
ATOM 731 O O . LYS A 1 96 ? 13.022 8.040 -12.413 1.00 91.06 96 LYS A O 1
ATOM 736 N N . ALA A 1 97 ? 12.574 8.692 -14.519 1.00 92.00 97 ALA A N 1
ATOM 737 C CA . ALA A 1 97 ? 11.822 9.891 -14.167 1.00 92.00 97 ALA A CA 1
ATOM 738 C C . ALA A 1 97 ? 10.525 9.571 -13.409 1.00 92.00 97 ALA A C 1
ATOM 740 O O . ALA A 1 97 ? 10.181 10.304 -12.489 1.00 92.00 97 ALA A O 1
ATOM 741 N N . MET A 1 98 ? 9.846 8.469 -13.744 1.00 91.19 98 MET A N 1
ATOM 742 C CA . MET A 1 98 ? 8.618 8.052 -13.058 1.00 91.19 98 MET A CA 1
ATOM 743 C C . MET A 1 98 ? 8.879 7.423 -11.689 1.00 91.19 98 MET A C 1
ATOM 745 O O . MET A 1 98 ? 8.101 7.644 -10.772 1.00 91.19 98 MET A O 1
ATOM 749 N N . LEU A 1 99 ? 9.962 6.655 -11.522 1.00 92.25 99 LEU A N 1
ATOM 750 C CA . LEU A 1 99 ? 10.280 6.011 -10.239 1.00 92.25 99 LEU A CA 1
ATOM 751 C C . LEU A 1 99 ? 10.879 6.992 -9.224 1.00 92.25 99 LEU A C 1
ATOM 753 O O . LEU A 1 99 ? 10.577 6.905 -8.038 1.00 92.25 99 LEU A O 1
ATOM 757 N N . LYS A 1 100 ? 11.716 7.932 -9.681 1.00 91.31 100 LYS A N 1
ATOM 758 C CA . LYS A 1 100 ? 12.521 8.809 -8.816 1.00 91.31 100 LYS A CA 1
ATOM 759 C C . LYS A 1 100 ? 11.724 9.605 -7.764 1.00 91.31 100 LYS A C 1
ATOM 761 O O . LYS A 1 100 ? 12.224 9.685 -6.645 1.00 91.31 100 LYS A O 1
ATOM 766 N N . PRO A 1 101 ? 10.528 10.158 -8.049 1.00 91.75 101 PRO A N 1
ATOM 767 C CA . PRO A 1 101 ? 9.718 10.856 -7.045 1.00 91.75 101 PRO A CA 1
ATOM 768 C C . PRO A 1 101 ? 9.237 9.954 -5.904 1.00 91.75 101 PRO A C 1
ATOM 770 O O . PRO A 1 101 ? 8.982 10.441 -4.809 1.00 91.75 101 PRO A O 1
ATOM 773 N N . TYR A 1 102 ? 9.127 8.650 -6.158 1.00 91.00 102 TYR A N 1
ATOM 774 C CA . TYR A 1 102 ? 8.608 7.667 -5.210 1.00 91.00 102 TYR A CA 1
ATOM 775 C C . TYR A 1 102 ? 9.717 6.809 -4.591 1.00 91.00 102 TYR A C 1
ATOM 777 O O . TYR A 1 102 ? 9.419 5.933 -3.778 1.00 91.00 102 TYR A O 1
ATOM 785 N N . CYS A 1 103 ? 10.985 7.025 -4.963 1.00 90.06 103 CYS A N 1
ATOM 786 C CA . CYS A 1 103 ? 12.114 6.330 -4.357 1.00 90.06 103 CYS A CA 1
ATOM 787 C C . CYS A 1 103 ? 12.244 6.720 -2.880 1.00 90.06 103 CYS A C 1
ATOM 789 O O . CYS A 1 103 ? 12.380 7.898 -2.551 1.00 90.06 103 CYS A O 1
ATOM 791 N N . LYS A 1 104 ? 12.246 5.719 -1.998 1.00 82.19 104 LYS A N 1
ATOM 792 C CA . LYS A 1 104 ? 12.535 5.901 -0.571 1.00 82.19 104 LYS A CA 1
ATOM 793 C C . LYS A 1 104 ? 14.043 5.946 -0.376 1.00 82.19 104 LYS A C 1
ATOM 795 O O . LYS A 1 104 ? 14.772 5.144 -0.964 1.00 82.19 104 LYS A O 1
ATOM 800 N N . SER A 1 105 ? 14.507 6.870 0.456 1.00 71.00 105 SER A N 1
ATOM 801 C CA . SER A 1 105 ? 15.918 6.925 0.818 1.00 71.00 105 SER A CA 1
ATOM 802 C C . SER A 1 105 ? 16.271 5.712 1.675 1.00 71.00 105 SER A C 1
ATOM 804 O O . SER A 1 105 ? 15.453 5.212 2.445 1.00 71.00 105 SER A O 1
ATOM 806 N N . THR A 1 106 ? 17.518 5.254 1.604 1.00 62.09 106 THR A N 1
ATOM 807 C CA . THR A 1 106 ? 18.041 4.225 2.518 1.00 62.09 106 THR A CA 1
ATOM 808 C C . THR A 1 106 ? 18.043 4.672 3.984 1.00 62.09 106 THR A C 1
ATOM 810 O O . THR A 1 106 ? 18.185 3.829 4.866 1.00 62.09 106 THR A O 1
ATOM 813 N N . ALA A 1 107 ? 17.864 5.973 4.240 1.00 59.31 107 ALA A N 1
ATOM 814 C CA . ALA A 1 107 ? 17.696 6.554 5.569 1.00 59.31 107 ALA A CA 1
ATOM 815 C C . ALA A 1 107 ? 16.250 6.499 6.103 1.00 59.31 107 ALA A C 1
ATOM 817 O O . ALA A 1 107 ? 16.041 6.796 7.278 1.00 59.31 107 ALA A O 1
ATOM 818 N N . ASP A 1 108 ? 15.261 6.143 5.276 1.00 63.91 108 ASP A N 1
ATOM 819 C CA . ASP A 1 108 ? 13.873 6.039 5.726 1.00 63.91 108 ASP A CA 1
ATOM 820 C C . ASP A 1 108 ? 13.678 4.778 6.583 1.00 63.91 108 ASP A C 1
ATOM 822 O O . ASP A 1 108 ? 14.082 3.676 6.204 1.00 63.91 108 ASP A O 1
ATOM 826 N N . GLU A 1 109 ? 12.995 4.918 7.724 1.00 58.25 109 GLU A N 1
ATOM 827 C CA . GLU A 1 109 ? 12.684 3.798 8.630 1.00 58.25 109 GLU A CA 1
ATOM 828 C C . GLU A 1 109 ? 11.848 2.698 7.946 1.00 58.25 109 GLU A C 1
ATOM 830 O O . GLU A 1 109 ? 11.898 1.526 8.325 1.00 58.25 109 GLU A O 1
ATOM 835 N N . GLN A 1 110 ? 11.091 3.059 6.903 1.00 64.88 110 GLN A N 1
ATOM 836 C CA . GLN A 1 110 ? 10.284 2.139 6.107 1.00 64.88 110 GLN A CA 1
ATOM 837 C C . GLN A 1 110 ? 10.962 1.783 4.787 1.00 64.88 110 GLN A C 1
ATOM 839 O O . GLN A 1 110 ? 11.064 2.586 3.859 1.00 64.88 110 GLN A O 1
ATOM 844 N N . ARG A 1 111 ? 11.345 0.510 4.679 1.00 73.31 111 ARG A N 1
ATOM 845 C CA . ARG A 1 111 ? 11.935 -0.063 3.470 1.00 73.31 111 ARG A CA 1
ATOM 846 C C . ARG A 1 111 ? 10.905 -0.072 2.334 1.00 73.31 111 ARG A C 1
ATOM 848 O O . ARG A 1 111 ? 9.913 -0.789 2.412 1.00 73.31 111 ARG A O 1
ATOM 855 N N . GLY A 1 112 ? 11.162 0.693 1.272 1.00 83.88 112 GLY A N 1
ATOM 856 C CA . GLY A 1 112 ? 10.327 0.695 0.065 1.00 83.88 112 GLY A CA 1
ATOM 857 C C . GLY A 1 112 ? 10.293 -0.661 -0.657 1.00 83.88 112 GLY A C 1
ATOM 858 O O . GLY A 1 112 ? 11.144 -1.542 -0.440 1.00 83.88 112 GLY A O 1
ATOM 859 N N . CYS A 1 113 ? 9.325 -0.815 -1.561 1.00 90.69 113 CYS A N 1
ATOM 860 C CA . CYS A 1 113 ? 9.144 -2.016 -2.367 1.00 90.69 113 CYS A CA 1
ATOM 861 C C . CYS A 1 113 ? 10.276 -2.165 -3.393 1.00 90.69 113 CYS A C 1
ATOM 863 O O . CYS A 1 113 ? 10.664 -1.205 -4.060 1.00 90.69 113 CYS A O 1
ATOM 865 N N . ALA A 1 114 ? 10.827 -3.374 -3.524 1.00 91.94 114 ALA A N 1
ATOM 866 C CA . ALA A 1 114 ? 11.886 -3.649 -4.491 1.00 91.94 114 ALA A CA 1
ATOM 867 C C . ALA A 1 114 ? 11.331 -3.680 -5.919 1.00 91.94 114 ALA A C 1
ATOM 869 O O . ALA A 1 114 ? 10.312 -4.314 -6.185 1.00 91.94 114 ALA A O 1
ATOM 870 N N . VAL A 1 115 ? 12.032 -3.041 -6.854 1.00 93.50 115 VAL A N 1
ATOM 871 C CA . VAL A 1 115 ? 11.623 -3.007 -8.261 1.00 93.50 115 VAL A CA 1
ATOM 872 C C . VAL A 1 115 ? 12.372 -4.081 -9.045 1.00 93.50 115 VAL A C 1
ATOM 874 O O . VAL A 1 115 ? 13.598 -4.190 -8.978 1.00 93.50 115 VAL A O 1
ATOM 877 N N . LYS A 1 116 ? 11.619 -4.878 -9.800 1.00 94.00 116 LYS A N 1
ATOM 878 C CA . LYS A 1 116 ? 12.118 -5.902 -10.712 1.00 94.00 116 LYS A CA 1
ATOM 879 C C . LYS A 1 116 ? 11.733 -5.522 -12.135 1.00 94.00 116 LYS A C 1
ATOM 881 O O . LYS A 1 116 ? 10.552 -5.387 -12.438 1.00 94.00 116 LYS A O 1
ATOM 886 N N . VAL A 1 117 ? 12.719 -5.399 -13.010 1.00 92.38 117 VAL A N 1
ATOM 887 C CA . VAL A 1 117 ? 12.513 -5.149 -14.435 1.00 92.38 117 VAL A CA 1
ATOM 888 C C . VAL A 1 117 ? 12.675 -6.458 -15.190 1.00 92.38 117 VAL A C 1
ATOM 890 O O . VAL A 1 117 ? 13.724 -7.093 -15.155 1.00 92.38 117 VAL A O 1
ATOM 893 N N . GLU A 1 118 ? 11.619 -6.876 -15.865 1.00 91.00 118 GLU A N 1
ATOM 894 C CA . GLU A 1 118 ? 11.626 -7.988 -16.796 1.00 91.00 118 GLU A CA 1
ATOM 895 C C . GLU A 1 118 ? 11.847 -7.443 -18.206 1.00 91.00 118 GLU A C 1
ATOM 897 O O . GLU A 1 118 ? 11.054 -6.651 -18.715 1.00 91.00 118 GLU A O 1
ATOM 902 N N . TYR A 1 119 ? 12.926 -7.876 -18.844 1.00 86.50 119 TYR A N 1
ATOM 903 C CA . TYR A 1 119 ? 13.231 -7.535 -20.225 1.00 86.50 119 TYR A CA 1
ATOM 904 C C . TYR A 1 119 ? 13.257 -8.808 -21.059 1.00 86.50 119 TYR A C 1
ATOM 906 O O . TYR A 1 119 ? 13.835 -9.820 -20.654 1.00 86.50 119 TYR A O 1
ATOM 914 N N . HIS A 1 120 ? 12.648 -8.764 -22.240 1.00 84.25 120 HIS A N 1
ATOM 915 C CA . HIS A 1 120 ? 12.779 -9.838 -23.213 1.00 84.25 120 HIS A CA 1
ATOM 916 C C . HIS A 1 120 ? 13.080 -9.286 -24.597 1.00 84.25 120 HIS A C 1
ATOM 918 O O . HIS A 1 120 ? 12.643 -8.200 -24.977 1.00 84.25 120 HIS A O 1
ATOM 924 N N . ASN A 1 121 ? 13.869 -10.055 -25.333 1.00 81.88 121 ASN A N 1
ATOM 925 C CA . ASN A 1 121 ? 14.107 -9.863 -26.750 1.00 81.88 121 ASN A CA 1
ATOM 926 C C . ASN A 1 121 ? 13.575 -11.091 -27.511 1.00 81.88 121 ASN A C 1
ATOM 928 O O . ASN A 1 121 ? 12.949 -11.978 -26.935 1.00 81.88 121 ASN A O 1
ATOM 932 N N . LYS A 1 122 ? 13.842 -11.167 -28.818 1.00 81.19 122 LYS A N 1
ATOM 933 C CA . LYS A 1 122 ? 13.342 -12.260 -29.671 1.00 81.19 122 LYS A CA 1
ATOM 934 C C . LYS A 1 122 ? 13.794 -13.662 -29.237 1.00 81.19 122 LYS A C 1
ATOM 936 O O . LYS A 1 122 ? 13.165 -14.632 -29.641 1.00 81.19 122 LYS A O 1
ATOM 941 N N . SER A 1 123 ? 14.877 -13.784 -28.471 1.00 83.25 123 SER A N 1
ATOM 942 C CA . SER A 1 123 ? 15.514 -15.067 -28.157 1.00 83.25 123 SER A CA 1
ATOM 943 C C . SER A 1 123 ? 15.596 -15.376 -26.665 1.00 83.25 123 SER A C 1
ATOM 945 O O . SER A 1 123 ? 15.939 -16.497 -26.296 1.00 83.25 123 SER A O 1
ATOM 947 N N . SER A 1 124 ? 15.383 -14.402 -25.779 1.00 84.75 124 SER A N 1
ATOM 948 C CA . SER A 1 124 ? 15.704 -14.546 -24.359 1.00 84.75 124 SER A CA 1
ATOM 949 C C . SER A 1 124 ? 14.926 -13.580 -23.479 1.00 84.75 124 SER A C 1
ATOM 951 O O . SER A 1 124 ? 14.511 -12.501 -23.900 1.00 84.75 124 SER A O 1
ATOM 953 N N . LYS A 1 125 ? 14.782 -13.977 -22.217 1.00 87.75 125 LYS A N 1
ATOM 954 C CA . LYS A 1 125 ? 14.086 -13.241 -21.170 1.00 87.75 125 LYS A CA 1
ATOM 955 C C . LYS A 1 125 ? 14.969 -13.181 -19.932 1.00 87.75 125 LYS A C 1
ATOM 957 O O . LYS A 1 125 ? 15.498 -14.207 -19.511 1.00 87.75 125 LYS A O 1
ATOM 962 N N . VAL A 1 126 ? 15.111 -11.993 -19.359 1.00 89.56 126 VAL A N 1
ATOM 963 C CA . VAL A 1 126 ? 15.911 -11.748 -18.157 1.00 89.56 126 VAL A CA 1
ATOM 964 C C . VAL A 1 126 ? 15.114 -10.936 -17.146 1.00 89.56 126 VAL A C 1
ATOM 966 O O . VAL A 1 126 ? 14.329 -10.059 -17.506 1.00 89.56 126 VAL A O 1
ATOM 969 N N . GLU A 1 127 ? 15.326 -11.232 -15.868 1.00 91.31 127 GLU A N 1
ATOM 970 C CA . GLU A 1 127 ? 14.807 -10.436 -14.759 1.00 91.31 127 GLU A CA 1
ATOM 971 C C . GLU A 1 127 ? 15.974 -9.730 -14.068 1.00 91.31 127 GLU A C 1
ATOM 973 O O . GLU A 1 127 ? 16.931 -10.366 -13.630 1.00 91.31 127 GLU A O 1
ATOM 978 N N . LEU A 1 128 ? 15.883 -8.409 -13.961 1.00 90.88 128 LEU A N 1
ATOM 979 C CA . LEU A 1 128 ? 16.866 -7.554 -13.313 1.00 90.88 128 LEU A CA 1
ATOM 980 C C . LEU A 1 128 ? 16.243 -6.957 -12.056 1.00 90.88 128 LEU A C 1
ATOM 982 O O . LEU A 1 128 ? 15.188 -6.327 -12.110 1.00 90.88 128 LEU A O 1
ATOM 986 N N . MET A 1 129 ? 16.892 -7.145 -10.912 1.00 92.50 129 MET A N 1
ATOM 987 C CA . MET A 1 129 ? 16.515 -6.450 -9.685 1.00 92.50 129 MET A CA 1
ATOM 988 C C . MET A 1 129 ? 17.232 -5.103 -9.651 1.00 92.50 129 MET A C 1
ATOM 990 O O . MET A 1 129 ? 18.455 -5.058 -9.791 1.00 92.50 129 MET A O 1
ATOM 994 N N . LEU A 1 130 ? 16.486 -4.012 -9.479 1.00 90.75 130 LEU A N 1
ATOM 995 C CA . LEU A 1 130 ? 17.104 -2.703 -9.302 1.00 90.75 130 LEU A CA 1
ATOM 996 C C . LEU A 1 130 ? 17.767 -2.607 -7.920 1.00 90.75 130 LEU A C 1
ATOM 998 O O . LEU A 1 130 ? 17.387 -3.304 -6.975 1.00 90.75 130 LEU A O 1
ATOM 1002 N N . GLY A 1 131 ? 18.778 -1.742 -7.813 1.00 88.56 131 GLY A N 1
ATOM 1003 C CA . GLY A 1 131 ? 19.505 -1.508 -6.565 1.00 88.56 131 GLY A CA 1
ATOM 1004 C C . GLY A 1 131 ? 18.612 -0.962 -5.445 1.00 88.56 131 GLY A C 1
ATOM 1005 O O . GLY A 1 131 ? 17.488 -0.520 -5.679 1.00 88.56 131 GLY A O 1
ATOM 1006 N N . ASN A 1 132 ? 19.122 -0.960 -4.211 1.00 87.00 132 ASN A N 1
ATOM 1007 C CA . ASN A 1 132 ? 18.347 -0.505 -3.050 1.00 87.00 132 ASN A CA 1
ATOM 1008 C C . ASN A 1 132 ? 17.897 0.963 -3.151 1.00 87.00 132 ASN A C 1
ATOM 1010 O O . ASN A 1 132 ? 16.838 1.283 -2.621 1.00 87.00 132 ASN A O 1
ATOM 1014 N N . ASP A 1 133 ? 18.630 1.801 -3.887 1.00 88.12 133 ASP A N 1
ATOM 1015 C CA . ASP A 1 133 ? 18.291 3.213 -4.134 1.00 88.12 133 ASP A CA 1
ATOM 1016 C C . ASP A 1 133 ? 17.068 3.398 -5.056 1.00 88.12 133 ASP A C 1
ATOM 1018 O O . ASP A 1 133 ? 16.555 4.502 -5.218 1.00 88.12 133 ASP A O 1
ATOM 1022 N N . TRP A 1 134 ? 16.598 2.312 -5.676 1.00 90.94 134 TRP A N 1
ATOM 1023 C CA . TRP A 1 134 ? 15.433 2.275 -6.565 1.00 90.94 134 TRP A CA 1
ATOM 1024 C C . TRP A 1 134 ? 14.226 1.590 -5.928 1.00 90.94 134 TRP A C 1
ATOM 1026 O O . TRP A 1 134 ? 13.293 1.190 -6.624 1.00 90.94 134 TRP A O 1
ATOM 1036 N N . ARG A 1 135 ? 14.242 1.413 -4.606 1.00 91.06 135 ARG A N 1
ATOM 1037 C CA . ARG A 1 135 ? 13.068 0.950 -3.871 1.00 91.06 135 ARG A CA 1
ATOM 1038 C C . ARG A 1 135 ? 12.034 2.062 -3.820 1.00 91.06 135 ARG A C 1
ATOM 1040 O O . ARG A 1 135 ? 12.351 3.168 -3.395 1.00 91.06 135 ARG A O 1
ATOM 1047 N N . VAL A 1 136 ? 10.803 1.756 -4.213 1.00 91.94 136 VAL A N 1
ATOM 1048 C CA . VAL A 1 136 ? 9.736 2.754 -4.349 1.00 91.94 136 VAL A CA 1
ATOM 1049 C C . VAL A 1 136 ? 8.599 2.533 -3.367 1.00 91.94 136 VAL A C 1
ATOM 1051 O O . VAL A 1 136 ? 8.306 1.406 -2.965 1.00 91.94 136 VAL A O 1
ATOM 1054 N N . ASP A 1 137 ? 7.945 3.625 -3.003 1.00 91.25 137 ASP A N 1
ATOM 1055 C CA . ASP A 1 137 ? 6.655 3.619 -2.333 1.00 91.25 137 ASP A CA 1
ATOM 1056 C C . ASP A 1 137 ? 5.531 3.412 -3.367 1.00 91.25 137 ASP A C 1
ATOM 1058 O O . ASP A 1 137 ? 5.406 4.168 -4.330 1.00 91.25 137 ASP A O 1
ATOM 1062 N N . LEU A 1 138 ? 4.708 2.377 -3.186 1.00 90.56 138 LEU A N 1
ATOM 1063 C CA . LEU A 1 138 ? 3.651 1.961 -4.115 1.00 90.56 138 LEU A CA 1
ATOM 1064 C C . LEU A 1 138 ? 2.384 2.825 -4.040 1.00 90.56 138 LEU A C 1
ATOM 1066 O O . LEU A 1 138 ? 1.270 2.319 -3.836 1.00 90.56 138 LEU A O 1
A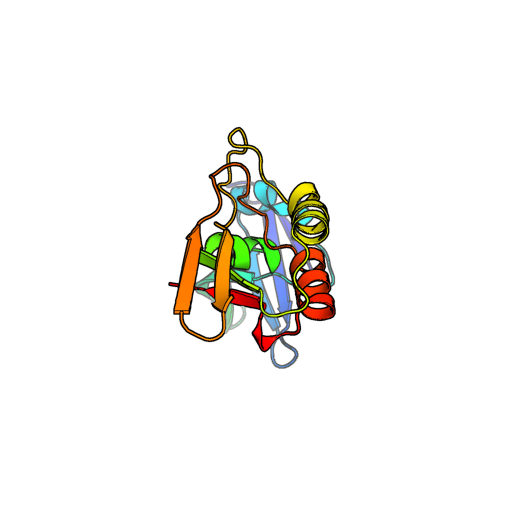TOM 1070 N N . HIS A 1 139 ? 2.552 4.124 -4.265 1.00 89.50 139 HIS A N 1
ATOM 1071 C CA . HIS A 1 139 ? 1.445 5.059 -4.413 1.00 89.50 139 HIS A CA 1
ATOM 1072 C C . HIS A 1 139 ? 0.581 4.720 -5.632 1.00 89.50 139 HIS A C 1
ATOM 1074 O O . HIS A 1 139 ? 1.047 4.183 -6.640 1.00 89.50 139 HIS A O 1
ATOM 1080 N N . GLU A 1 140 ? -0.707 5.039 -5.532 1.00 88.88 140 GLU A N 1
ATOM 1081 C CA . GLU A 1 140 ? -1.669 4.817 -6.612 1.00 88.88 140 GLU A CA 1
ATOM 1082 C C . GLU A 1 140 ? -1.306 5.579 -7.889 1.00 88.88 140 GLU A C 1
ATOM 1084 O O . GLU A 1 140 ? -1.390 5.008 -8.974 1.00 88.88 140 GLU A O 1
ATOM 1089 N N . GLU A 1 141 ? -0.809 6.808 -7.764 1.00 91.69 141 GLU A N 1
ATOM 1090 C CA . GLU A 1 141 ? -0.347 7.628 -8.890 1.00 91.69 141 GLU A CA 1
ATOM 1091 C C . GLU A 1 141 ? 0.791 6.957 -9.670 1.00 91.69 141 GLU A C 1
ATOM 1093 O O . GLU A 1 141 ? 0.741 6.890 -10.897 1.00 91.69 141 GLU A O 1
ATOM 1098 N N . LEU A 1 142 ? 1.781 6.386 -8.969 1.00 92.19 142 LEU A N 1
ATOM 1099 C CA . LEU A 1 142 ? 2.892 5.670 -9.597 1.00 92.19 142 LEU A CA 1
ATOM 1100 C C . LEU A 1 142 ? 2.389 4.465 -10.396 1.00 92.19 142 LEU A C 1
ATOM 1102 O O . LEU A 1 142 ? 2.781 4.256 -11.543 1.00 92.19 142 LEU A O 1
ATOM 1106 N N . ILE A 1 143 ? 1.528 3.652 -9.782 1.00 91.81 143 ILE A N 1
ATOM 1107 C CA . ILE A 1 143 ? 1.002 2.437 -10.414 1.00 91.81 143 ILE A CA 1
ATOM 1108 C C . ILE A 1 143 ? 0.123 2.795 -11.607 1.00 91.81 143 ILE A C 1
ATOM 1110 O O . ILE A 1 143 ? 0.224 2.141 -12.644 1.00 91.81 143 ILE A O 1
ATOM 1114 N N . THR A 1 144 ? -0.694 3.837 -11.476 1.00 92.06 144 THR A N 1
ATOM 1115 C CA . THR A 1 144 ? -1.555 4.337 -12.549 1.00 92.06 144 THR A CA 1
ATOM 1116 C C . THR A 1 144 ? -0.711 4.850 -13.707 1.00 92.06 144 THR A C 1
ATOM 1118 O O . THR A 1 144 ? -0.858 4.341 -14.813 1.00 92.06 144 THR A O 1
ATOM 1121 N N . GLY A 1 145 ? 0.267 5.725 -13.459 1.00 92.00 145 GLY A N 1
ATOM 1122 C CA . GLY A 1 145 ? 1.150 6.247 -14.505 1.00 92.00 145 GLY A CA 1
ATOM 1123 C C . GLY A 1 145 ? 1.968 5.157 -15.206 1.00 92.00 145 GLY A C 1
ATOM 1124 O O . GLY A 1 145 ? 2.090 5.152 -16.432 1.00 92.00 145 GLY A O 1
ATOM 1125 N N . LEU A 1 146 ? 2.489 4.176 -14.456 1.00 91.06 146 LEU A N 1
ATOM 1126 C CA . LEU A 1 146 ? 3.167 3.013 -15.044 1.00 91.06 146 LEU A CA 1
ATOM 1127 C C . LEU A 1 146 ? 2.210 2.167 -15.890 1.00 91.06 146 LEU A C 1
ATOM 1129 O O . LEU A 1 146 ? 2.596 1.708 -16.962 1.00 91.06 146 LEU A O 1
ATOM 1133 N N . THR A 1 147 ? 0.979 1.965 -15.423 1.00 91.06 147 THR A N 1
ATOM 1134 C CA . THR A 1 147 ? -0.046 1.178 -16.120 1.00 91.06 147 THR A CA 1
ATOM 1135 C C . THR A 1 147 ? -0.525 1.871 -17.392 1.00 91.06 147 THR A C 1
ATOM 1137 O O . THR A 1 147 ? -0.697 1.210 -18.410 1.00 91.06 147 THR A O 1
ATOM 1140 N N . GLU A 1 148 ? -0.703 3.190 -17.368 1.00 90.88 148 GLU A N 1
ATOM 1141 C CA . GLU A 1 148 ? -1.060 3.987 -18.545 1.00 90.88 148 GLU A CA 1
ATOM 1142 C C . GLU A 1 148 ? 0.044 3.955 -19.600 1.00 90.88 148 GLU A C 1
ATOM 1144 O O . GLU A 1 148 ? -0.234 3.854 -20.793 1.00 90.88 148 GLU A O 1
ATOM 1149 N N . TRP A 1 149 ? 1.306 4.004 -19.171 1.00 89.44 149 TRP A N 1
ATOM 1150 C CA . TRP A 1 149 ? 2.430 3.989 -20.097 1.00 89.44 149 TRP A CA 1
ATOM 1151 C C . TRP A 1 149 ? 2.747 2.595 -20.651 1.00 89.44 149 TRP A C 1
ATOM 1153 O O . TRP A 1 149 ? 2.958 2.457 -21.853 1.00 89.44 149 TRP A O 1
ATOM 1163 N N . LEU A 1 150 ? 2.825 1.572 -19.796 1.00 86.12 150 LEU A N 1
ATOM 1164 C CA . LEU A 1 150 ? 3.300 0.237 -20.176 1.00 86.12 150 LEU A CA 1
ATOM 1165 C C . LEU A 1 150 ? 2.178 -0.773 -20.395 1.00 86.12 150 LEU A C 1
ATOM 1167 O O . LEU A 1 150 ? 2.482 -1.880 -20.824 1.00 86.12 150 LEU A O 1
ATOM 1171 N N . SER A 1 151 ? 0.915 -0.417 -20.156 1.00 86.00 151 SER A N 1
ATOM 1172 C CA . SER A 1 151 ? -0.241 -1.316 -20.008 1.00 86.00 151 SER A CA 1
ATOM 1173 C C . SER A 1 151 ? -0.259 -2.109 -18.695 1.00 86.00 151 SER A C 1
ATOM 1175 O O . SER A 1 151 ? 0.766 -2.376 -18.063 1.00 86.00 151 SER A O 1
ATOM 1177 N N . ARG A 1 152 ? -1.464 -2.528 -18.293 1.00 86.44 152 ARG A N 1
ATOM 1178 C CA . ARG A 1 152 ? -1.715 -3.240 -17.030 1.00 86.44 152 ARG A CA 1
ATOM 1179 C C . ARG A 1 152 ? -1.018 -4.594 -16.953 1.00 86.44 152 ARG A C 1
ATOM 1181 O O . ARG A 1 152 ? -0.576 -4.992 -15.882 1.00 86.44 152 ARG A O 1
ATOM 1188 N N . ASP A 1 153 ? -0.881 -5.289 -18.077 1.00 87.44 153 ASP A N 1
ATOM 1189 C CA . ASP A 1 153 ? -0.252 -6.613 -18.107 1.00 87.44 153 ASP A CA 1
ATOM 1190 C C . ASP A 1 153 ? 1.253 -6.560 -17.831 1.00 87.44 153 ASP A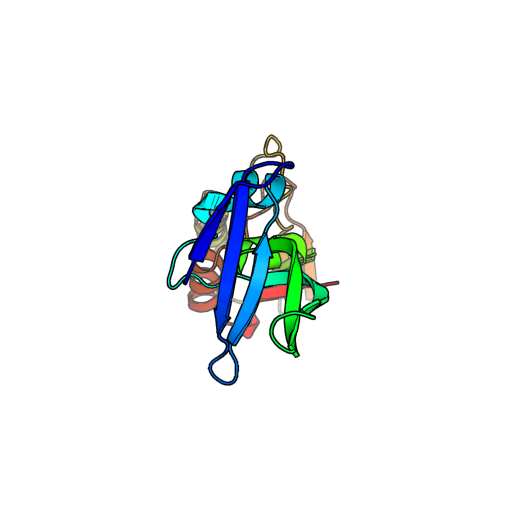 C 1
ATOM 1192 O O . ASP A 1 153 ? 1.840 -7.542 -17.363 1.00 87.44 153 ASP A O 1
ATOM 1196 N N . ASN A 1 154 ? 1.864 -5.398 -18.060 1.00 89.25 154 ASN A N 1
ATOM 1197 C CA . ASN A 1 154 ? 3.287 -5.174 -17.871 1.00 89.25 154 ASN A CA 1
ATOM 1198 C C . ASN A 1 154 ? 3.638 -4.645 -16.476 1.00 89.25 154 ASN A C 1
ATOM 1200 O O . ASN A 1 154 ? 4.818 -4.636 -16.130 1.00 89.25 154 ASN A O 1
ATOM 1204 N N . VAL A 1 155 ? 2.661 -4.257 -15.653 1.00 91.56 155 VAL A N 1
ATOM 1205 C CA . VAL A 1 155 ? 2.889 -3.740 -14.296 1.00 91.56 155 VAL A CA 1
ATOM 1206 C C . VAL A 1 155 ? 2.198 -4.648 -13.289 1.00 91.56 155 VAL A C 1
ATOM 1208 O O . VAL A 1 155 ? 0.975 -4.677 -13.181 1.00 91.56 155 VAL A O 1
ATOM 1211 N N . LYS A 1 156 ? 2.987 -5.414 -12.533 1.00 92.88 156 LYS A N 1
ATOM 1212 C CA . LYS A 1 156 ? 2.475 -6.383 -11.558 1.00 92.88 156 LYS A CA 1
ATOM 1213 C C . LYS A 1 156 ? 3.063 -6.133 -10.185 1.00 92.88 156 LYS A C 1
ATOM 1215 O O . LYS A 1 156 ? 4.267 -5.962 -10.035 1.00 92.88 156 LYS A O 1
ATOM 1220 N N . ILE A 1 157 ? 2.213 -6.189 -9.170 1.00 92.75 157 ILE A N 1
ATOM 1221 C CA . ILE A 1 157 ? 2.638 -6.170 -7.773 1.00 92.75 157 ILE A CA 1
ATOM 1222 C C . ILE A 1 157 ? 2.631 -7.613 -7.292 1.00 92.75 157 ILE A C 1
ATOM 1224 O O . ILE A 1 157 ? 1.601 -8.282 -7.338 1.00 92.75 157 ILE A O 1
ATOM 1228 N N . LEU A 1 158 ? 3.798 -8.107 -6.894 1.00 91.69 158 LEU A N 1
ATOM 1229 C CA . LEU A 1 158 ? 3.961 -9.464 -6.395 1.00 91.69 158 LEU A CA 1
ATOM 1230 C C . LEU A 1 158 ? 3.819 -9.453 -4.876 1.00 91.69 158 LEU A C 1
ATOM 1232 O O . LEU A 1 158 ? 4.566 -8.756 -4.187 1.00 91.69 158 LEU A O 1
ATOM 1236 N N . TYR A 1 159 ? 2.874 -10.239 -4.375 1.00 88.88 159 TYR A N 1
ATOM 1237 C CA . TYR A 1 159 ? 2.650 -10.494 -2.954 1.00 88.88 159 TYR A CA 1
ATOM 1238 C C . TYR A 1 159 ? 3.197 -11.885 -2.609 1.00 88.88 159 TYR A C 1
ATOM 1240 O O . TYR A 1 159 ? 3.208 -12.758 -3.479 1.00 88.88 159 TYR A O 1
ATOM 1248 N N . ASN A 1 160 ? 3.659 -12.068 -1.370 1.00 71.19 160 ASN A N 1
ATOM 1249 C CA . ASN A 1 160 ? 4.005 -13.388 -0.827 1.00 71.19 160 ASN A CA 1
ATOM 1250 C C . ASN A 1 160 ? 2.804 -14.015 -0.122 1.00 71.19 160 ASN A C 1
ATOM 1252 O O . ASN A 1 160 ? 2.014 -13.243 0.473 1.00 71.19 160 ASN A O 1
#